Protein AF-A0A7C3CPB4-F1 (afdb_monomer)

pLDDT: mean 76.16, std 17.61, range [43.5, 97.62]

Nearest PDB structures (foldseek):
  3uum-assembly2_B  TM=2.600E-01  e=8.142E+00  Rattus norvegicus

Sequence (108 aa):
MFKRNVLTLVALLLSLGFGSVNASGLSEAEEACYSVAMVGYDTVINSDLGLPLDEVIDTMVTNNNSLQTLEIYEDYLLLVVMDAYNWDGSPHTYAVKTMFQCAAKHGS

Solvent-accessible surface area (backbone atoms only — not comparable to full-atom values): 6331 Å² total; per-residue (Å²): 143,75,74,73,66,58,59,55,55,54,57,59,61,67,68,76,68,79,71,82,72,80,71,73,69,71,51,73,69,54,45,55,30,49,53,54,19,48,53,22,23,53,30,25,50,39,37,76,71,65,52,55,68,67,61,57,50,49,55,52,60,69,72,41,82,82,50,88,88,36,79,74,49,53,62,54,50,50,51,42,38,58,54,22,45,70,51,89,71,53,38,67,59,50,24,53,50,44,36,51,56,41,48,64,70,71,74,112

Structure (mmCIF, N/CA/C/O backbone):
data_AF-A0A7C3CPB4-F1
#
_entry.id   AF-A0A7C3CPB4-F1
#
loop_
_atom_site.group_PDB
_atom_site.id
_atom_site.type_symbol
_atom_site.label_atom_id
_atom_site.label_alt_id
_atom_site.label_comp_id
_atom_site.label_asym_id
_atom_site.label_entity_id
_atom_site.label_seq_id
_atom_site.pdbx_PDB_ins_code
_atom_site.Cartn_x
_atom_site.Cartn_y
_atom_site.Cartn_z
_atom_site.occupancy
_atom_site.B_iso_or_equiv
_atom_site.auth_seq_id
_atom_site.auth_comp_id
_atom_site.auth_asym_id
_atom_site.auth_atom_id
_atom_site.pdbx_PDB_model_num
ATOM 1 N N . MET A 1 1 ? 37.728 -32.106 34.909 1.00 53.28 1 MET A N 1
ATOM 2 C CA . MET A 1 1 ? 38.537 -31.887 33.685 1.00 53.28 1 MET A CA 1
ATOM 3 C C . MET A 1 1 ? 37.710 -31.948 32.376 1.00 53.28 1 MET A C 1
ATOM 5 O O . MET A 1 1 ? 38.267 -32.276 31.346 1.00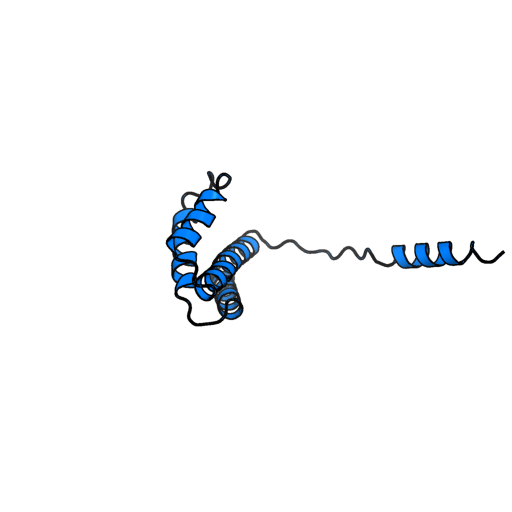 53.28 1 MET A O 1
ATOM 9 N N . PHE A 1 2 ? 36.413 -31.577 32.363 1.00 53.12 2 PHE A N 1
ATOM 10 C CA . PHE A 1 2 ? 35.527 -31.728 31.178 1.00 53.12 2 PHE A CA 1
ATOM 11 C C . PHE A 1 2 ? 34.997 -30.413 30.562 1.00 53.12 2 PHE A C 1
ATOM 13 O O . PHE A 1 2 ? 34.345 -30.434 29.527 1.00 53.12 2 PHE A O 1
ATOM 20 N N . LYS A 1 3 ? 35.276 -29.247 31.163 1.00 54.41 3 LYS A N 1
ATOM 21 C CA . LYS A 1 3 ? 34.666 -27.963 30.752 1.00 54.41 3 LYS A CA 1
ATOM 22 C C . LYS A 1 3 ? 35.376 -27.237 29.599 1.00 54.41 3 LYS A C 1
ATOM 24 O O . LYS A 1 3 ? 34.830 -26.282 29.064 1.00 54.41 3 LYS A O 1
ATOM 29 N N . ARG A 1 4 ? 36.580 -27.667 29.208 1.00 55.06 4 ARG A N 1
ATOM 30 C CA . ARG A 1 4 ? 37.432 -26.922 28.262 1.00 55.06 4 ARG A CA 1
ATOM 31 C C . ARG A 1 4 ? 37.184 -27.278 26.786 1.00 55.06 4 ARG A C 1
ATOM 33 O O . ARG A 1 4 ? 37.443 -26.443 25.931 1.00 55.06 4 ARG A O 1
ATOM 40 N N . ASN A 1 5 ? 36.611 -28.455 26.511 1.00 55.25 5 ASN A N 1
ATOM 41 C CA . ASN A 1 5 ? 36.341 -28.940 25.148 1.00 55.25 5 ASN A CA 1
ATOM 42 C C . ASN A 1 5 ? 34.975 -28.495 24.598 1.00 55.25 5 ASN A C 1
ATOM 44 O O . ASN A 1 5 ? 34.797 -28.411 23.390 1.00 55.25 5 ASN A O 1
ATOM 48 N N . VAL A 1 6 ? 34.009 -28.183 25.471 1.00 60.22 6 VAL A N 1
ATOM 49 C CA . VAL A 1 6 ? 32.672 -27.728 25.044 1.00 60.22 6 VAL A CA 1
ATOM 50 C C . VAL A 1 6 ? 32.729 -26.294 24.508 1.00 60.22 6 VAL A C 1
ATOM 52 O O . VAL A 1 6 ? 32.099 -25.986 23.503 1.00 60.22 6 VAL A O 1
ATOM 55 N N . LEU A 1 7 ? 33.548 -25.431 25.120 1.00 57.34 7 LEU A N 1
ATOM 56 C CA . LEU A 1 7 ? 33.685 -24.034 24.693 1.00 57.34 7 LEU A CA 1
ATOM 57 C C . LEU A 1 7 ? 34.312 -23.897 23.295 1.00 57.34 7 LEU A C 1
ATOM 59 O O . LEU A 1 7 ? 33.965 -22.992 22.544 1.00 57.34 7 LEU A O 1
ATOM 63 N N . THR A 1 8 ? 35.225 -24.802 22.937 1.00 59.75 8 THR A N 1
ATOM 64 C CA . THR A 1 8 ? 35.914 -24.791 21.638 1.00 59.75 8 THR A CA 1
ATOM 65 C C . THR A 1 8 ? 35.005 -25.251 20.502 1.00 59.75 8 THR A C 1
ATOM 67 O O . THR A 1 8 ? 35.113 -24.744 19.390 1.00 59.75 8 THR A O 1
ATOM 70 N N . LEU A 1 9 ? 34.070 -26.161 20.784 1.00 57.66 9 LEU A N 1
ATOM 71 C CA . LEU A 1 9 ? 33.119 -26.673 19.795 1.00 57.66 9 LEU A CA 1
ATOM 72 C C . LEU A 1 9 ? 32.031 -25.641 19.456 1.00 57.66 9 LEU A C 1
ATOM 74 O O . LEU A 1 9 ? 31.653 -25.503 18.297 1.00 57.66 9 LEU A O 1
ATOM 78 N N . VAL A 1 10 ? 31.596 -24.853 20.447 1.00 60.00 10 VAL A N 1
ATOM 79 C CA . VAL A 1 10 ? 30.659 -23.733 20.239 1.00 60.00 10 VAL A CA 1
ATOM 80 C C . VAL A 1 10 ? 31.303 -22.620 19.408 1.00 60.00 10 VAL A C 1
ATOM 82 O O . VAL A 1 10 ? 30.668 -22.087 18.502 1.00 60.00 10 VAL A O 1
ATOM 85 N N . ALA A 1 11 ? 32.582 -22.315 19.649 1.00 60.97 11 ALA A N 1
ATOM 86 C CA . ALA A 1 11 ? 33.310 -21.311 18.872 1.00 60.97 11 ALA A CA 1
ATOM 87 C C . ALA A 1 11 ? 33.507 -21.719 17.398 1.00 60.97 11 ALA A C 1
ATOM 89 O O . ALA A 1 11 ? 33.473 -20.858 16.524 1.00 60.97 11 ALA A O 1
ATOM 90 N N . LEU A 1 12 ? 33.662 -23.018 17.114 1.00 56.69 12 LEU A N 1
ATOM 91 C CA . LEU A 1 12 ? 33.818 -23.533 15.747 1.00 56.69 12 LEU A CA 1
ATOM 92 C C . LEU A 1 12 ? 32.491 -23.580 14.963 1.00 56.69 12 LEU A C 1
ATOM 94 O O . LEU A 1 12 ? 32.494 -23.503 13.740 1.00 56.69 12 LEU A O 1
ATOM 98 N N . LEU A 1 13 ? 31.354 -23.701 15.657 1.00 58.69 13 LEU A N 1
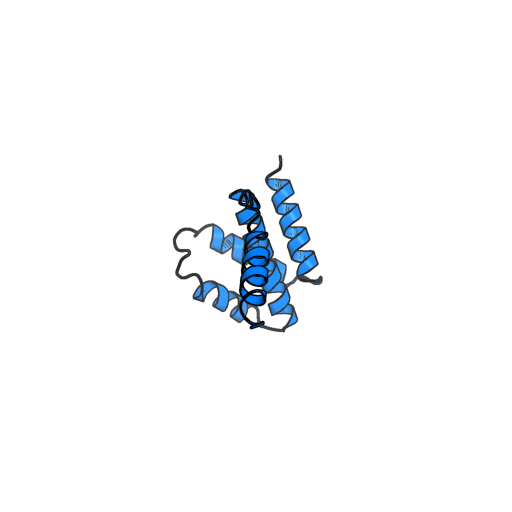ATOM 99 C CA . LEU A 1 13 ? 30.023 -23.653 15.038 1.00 58.69 13 LEU A CA 1
ATOM 100 C C . LEU A 1 13 ? 29.579 -22.215 14.723 1.00 58.69 13 LEU A C 1
ATOM 102 O O . LEU A 1 13 ? 28.845 -22.001 13.764 1.00 58.69 13 LEU A O 1
ATOM 106 N N . LEU A 1 14 ? 30.064 -21.226 15.481 1.00 57.81 14 LEU A N 1
ATOM 107 C CA . LEU A 1 14 ? 29.786 -19.802 15.249 1.00 57.81 14 LEU A CA 1
ATOM 108 C C . LEU A 1 14 ? 30.534 -19.214 14.040 1.00 57.81 14 LEU A C 1
ATOM 110 O O . LEU A 1 14 ? 30.112 -18.189 13.510 1.00 57.81 14 LEU A O 1
ATOM 114 N N . SER A 1 15 ? 31.619 -19.839 13.575 1.00 55.31 15 SER A N 1
ATOM 115 C CA . SER A 1 15 ? 32.416 -19.334 12.446 1.00 55.31 15 SER A CA 1
ATOM 116 C C . SER A 1 15 ? 31.956 -19.826 11.068 1.00 55.31 15 SER A C 1
ATOM 118 O O 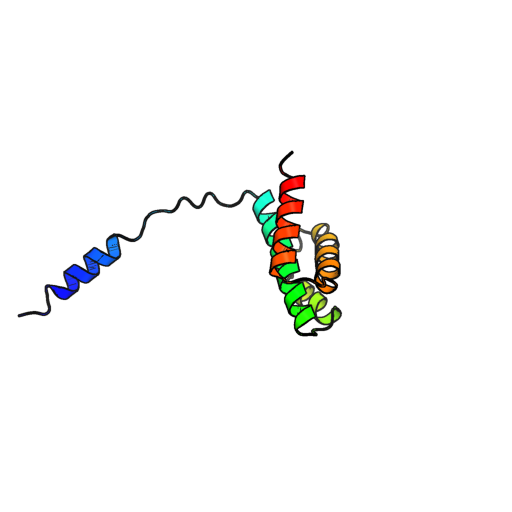. SER A 1 15 ? 32.432 -19.312 10.059 1.00 55.31 15 SER A O 1
ATOM 120 N N . LEU A 1 16 ? 31.014 -20.773 10.995 1.00 57.12 16 LEU A N 1
ATOM 121 C CA . LEU A 1 16 ? 30.510 -21.335 9.730 1.00 57.12 16 LEU A CA 1
ATOM 122 C C . LEU A 1 16 ? 29.327 -20.553 9.119 1.00 57.12 16 LEU A C 1
ATOM 124 O O . LEU A 1 16 ? 28.804 -20.958 8.086 1.00 57.12 16 LEU A O 1
ATOM 128 N N . GLY A 1 17 ? 28.892 -19.449 9.738 1.00 53.84 17 GLY A N 1
ATOM 129 C CA . GLY A 1 17 ? 27.625 -18.784 9.401 1.00 53.84 17 GLY A CA 1
ATOM 130 C C . GLY A 1 17 ? 27.692 -17.480 8.602 1.00 53.84 17 GLY A C 1
ATOM 131 O O . GLY A 1 17 ? 26.647 -17.003 8.177 1.00 53.84 17 GLY A O 1
ATOM 132 N N . PHE A 1 18 ? 28.866 -16.887 8.365 1.00 55.09 18 PHE A N 1
ATOM 133 C CA . PHE A 1 18 ? 28.965 -15.632 7.604 1.00 55.09 18 PHE A CA 1
ATOM 134 C C . PHE A 1 18 ? 29.314 -15.908 6.143 1.00 55.09 18 PHE A C 1
ATOM 136 O O . PHE A 1 18 ? 30.350 -15.487 5.632 1.00 55.09 18 PHE A O 1
ATOM 143 N N . GLY A 1 19 ? 28.433 -16.636 5.460 1.00 52.97 19 GLY A N 1
ATOM 144 C CA . GLY A 1 19 ? 28.350 -16.497 4.015 1.00 52.97 19 GLY A CA 1
ATOM 145 C C . GLY A 1 19 ? 27.873 -15.077 3.741 1.00 52.97 19 GLY A C 1
ATOM 146 O O . GLY A 1 19 ? 26.734 -14.748 4.061 1.00 52.97 19 GLY A O 1
ATOM 147 N N . SER A 1 20 ? 28.745 -14.223 3.206 1.00 53.25 20 SER A N 1
ATOM 148 C CA . SER A 1 20 ? 28.330 -12.958 2.606 1.00 53.25 20 SER A CA 1
ATOM 149 C C . SER A 1 20 ? 27.367 -13.292 1.476 1.00 53.25 20 SER A C 1
ATOM 151 O O . SER A 1 20 ? 27.774 -13.596 0.356 1.00 53.25 20 SER A O 1
ATOM 153 N N . VAL A 1 21 ? 26.074 -13.296 1.786 1.00 54.59 21 VAL A N 1
ATOM 154 C CA . VAL A 1 21 ? 25.043 -13.198 0.768 1.00 54.59 21 VAL A CA 1
ATOM 155 C C . VAL A 1 21 ? 25.310 -11.841 0.136 1.00 54.59 21 VAL A C 1
ATOM 157 O O . VAL A 1 21 ? 25.144 -10.813 0.791 1.00 54.59 21 VAL A O 1
ATOM 160 N N . ASN A 1 22 ? 25.817 -11.830 -1.097 1.00 45.88 22 ASN A N 1
ATOM 161 C CA . ASN A 1 22 ? 25.728 -10.648 -1.940 1.00 45.88 22 ASN A CA 1
ATOM 162 C C . ASN A 1 22 ? 24.228 -10.423 -2.148 1.00 45.88 22 ASN A C 1
ATOM 164 O O . ASN A 1 22 ? 23.641 -10.907 -3.113 1.00 45.88 22 ASN A O 1
ATOM 168 N N . ALA A 1 23 ? 23.587 -9.755 -1.191 1.00 53.22 23 ALA A N 1
ATOM 169 C CA . ALA A 1 23 ? 22.369 -9.033 -1.454 1.00 53.22 23 ALA A CA 1
ATOM 170 C C . ALA A 1 23 ? 22.807 -7.918 -2.397 1.00 53.22 23 ALA A C 1
ATOM 172 O O . ALA A 1 23 ? 23.250 -6.858 -1.960 1.00 53.22 23 ALA A O 1
ATOM 173 N N . SER A 1 24 ? 22.805 -8.204 -3.699 1.00 59.25 24 SER A N 1
ATOM 174 C CA . SER A 1 24 ? 22.712 -7.147 -4.691 1.00 59.25 24 SER A CA 1
ATOM 175 C C . SER A 1 24 ? 21.517 -6.315 -4.239 1.00 59.25 24 SER A C 1
ATOM 177 O O . SER A 1 24 ? 20.399 -6.832 -4.220 1.00 59.25 24 SER A O 1
ATOM 179 N N . GLY A 1 25 ? 21.775 -5.117 -3.711 1.00 69.25 25 GLY A N 1
ATOM 180 C CA . GLY A 1 25 ? 20.713 -4.233 -3.250 1.00 69.25 25 GLY A CA 1
ATOM 181 C C . GLY A 1 25 ? 19.702 -4.046 -4.374 1.00 69.25 25 GLY A C 1
ATOM 182 O O . GLY A 1 25 ? 20.074 -4.123 -5.549 1.00 69.25 25 GLY A O 1
ATOM 183 N N . LEU A 1 26 ? 18.434 -3.851 -4.012 1.00 72.94 26 LEU A N 1
ATOM 184 C CA . LEU A 1 26 ? 17.417 -3.469 -4.984 1.00 72.94 26 LEU A CA 1
ATOM 185 C C . LEU A 1 26 ? 17.933 -2.250 -5.758 1.00 72.94 26 LEU A C 1
ATOM 187 O O . LEU A 1 26 ? 18.548 -1.351 -5.179 1.00 72.94 26 LEU A O 1
ATOM 191 N N . SER A 1 27 ? 17.723 -2.233 -7.069 1.00 83.06 27 SER A N 1
ATOM 192 C CA . SER A 1 27 ? 17.878 -0.999 -7.833 1.00 83.06 27 SER A CA 1
ATOM 193 C C . SER A 1 27 ? 16.929 0.067 -7.280 1.00 83.06 27 SER A C 1
ATOM 195 O O . SER A 1 27 ? 15.900 -0.253 -6.690 1.00 83.06 27 SER A O 1
ATOM 197 N N . GLU A 1 28 ? 17.240 1.341 -7.506 1.00 81.94 28 GLU A N 1
ATOM 198 C CA . GLU A 1 28 ? 16.402 2.460 -7.051 1.00 81.94 28 GLU A CA 1
ATOM 199 C C . GLU A 1 28 ? 14.938 2.316 -7.512 1.00 81.94 28 GLU A C 1
ATOM 201 O O . GLU A 1 28 ? 14.007 2.581 -6.755 1.00 81.94 28 GLU A O 1
ATOM 206 N N . ALA A 1 29 ? 14.724 1.809 -8.732 1.00 81.31 29 ALA A N 1
ATOM 207 C CA . ALA A 1 29 ? 13.388 1.529 -9.249 1.00 81.31 29 ALA A CA 1
ATOM 208 C C . ALA A 1 29 ? 12.694 0.393 -8.480 1.00 81.31 29 ALA A C 1
ATOM 210 O O . ALA A 1 29 ? 11.521 0.508 -8.136 1.00 81.31 29 ALA A O 1
ATOM 211 N N . GLU A 1 30 ? 13.406 -0.694 -8.179 1.00 83.50 30 GLU A N 1
ATOM 212 C CA . GLU A 1 30 ? 12.859 -1.809 -7.399 1.00 83.50 30 GLU A CA 1
ATOM 213 C C . GLU A 1 30 ? 12.570 -1.407 -5.946 1.00 83.50 30 GLU A C 1
ATOM 215 O O . GLU A 1 30 ? 11.559 -1.834 -5.386 1.00 83.50 30 GLU A O 1
ATOM 220 N N . GLU A 1 31 ? 13.409 -0.558 -5.349 1.00 84.81 31 GLU A N 1
ATOM 221 C CA . GLU A 1 31 ? 13.197 0.003 -4.013 1.00 84.81 31 GLU A CA 1
ATOM 222 C C . GLU A 1 31 ? 11.957 0.905 -3.980 1.00 84.81 31 GLU A C 1
ATOM 224 O O . GLU A 1 31 ? 11.125 0.768 -3.081 1.00 84.81 31 GLU A O 1
ATOM 229 N N . ALA A 1 32 ? 11.767 1.749 -4.998 1.00 83.19 32 ALA A N 1
ATOM 230 C CA . ALA A 1 32 ? 10.564 2.568 -5.138 1.00 83.19 32 ALA A CA 1
ATOM 231 C C . ALA A 1 32 ? 9.297 1.723 -5.368 1.00 83.19 32 ALA A C 1
ATOM 233 O O . ALA A 1 32 ? 8.240 2.017 -4.814 1.00 83.19 32 ALA A O 1
ATOM 234 N N . CYS A 1 33 ? 9.381 0.646 -6.155 1.00 87.00 33 CYS A N 1
ATOM 235 C CA . CYS A 1 33 ? 8.264 -0.287 -6.311 1.00 87.00 33 CYS A CA 1
ATOM 236 C C . CYS A 1 33 ? 7.897 -0.946 -4.977 1.00 87.00 33 CYS A C 1
ATOM 238 O O . CYS A 1 33 ? 6.717 -1.055 -4.629 1.00 87.00 33 CYS A O 1
ATOM 240 N N . TYR A 1 34 ? 8.917 -1.378 -4.235 1.00 89.06 34 TYR A N 1
ATOM 241 C CA . TYR A 1 34 ? 8.758 -2.032 -2.948 1.00 89.06 34 TYR A CA 1
ATOM 242 C C . TYR A 1 34 ? 8.146 -1.095 -1.906 1.00 89.06 34 TYR A C 1
ATOM 244 O O . TYR A 1 34 ? 7.193 -1.485 -1.231 1.00 89.06 34 TYR A O 1
ATOM 252 N N . SER A 1 35 ? 8.635 0.143 -1.799 1.00 87.62 35 SER A N 1
ATOM 253 C CA . SER A 1 35 ? 8.122 1.116 -0.829 1.00 87.62 35 SER A CA 1
ATOM 254 C C . SER A 1 35 ? 6.631 1.387 -1.044 1.00 87.62 35 SER A C 1
ATOM 256 O O . SER A 1 35 ? 5.844 1.308 -0.102 1.00 87.62 35 SER A O 1
ATOM 258 N N . VAL A 1 36 ? 6.217 1.602 -2.293 1.00 88.31 36 VAL A N 1
ATOM 259 C CA . VAL A 1 36 ? 4.819 1.852 -2.664 1.00 88.31 36 VAL A CA 1
ATOM 260 C C . VAL A 1 36 ? 3.935 0.642 -2.370 1.00 88.31 36 VAL A C 1
ATOM 262 O O . VAL A 1 36 ? 2.841 0.786 -1.820 1.00 88.31 36 VAL A O 1
ATOM 265 N N . ALA A 1 37 ? 4.408 -0.561 -2.701 1.00 92.88 37 ALA A N 1
ATOM 266 C CA . ALA A 1 37 ? 3.679 -1.788 -2.409 1.00 92.88 37 ALA A CA 1
ATOM 267 C C . ALA A 1 37 ? 3.464 -1.985 -0.901 1.00 92.88 37 ALA A C 1
ATOM 269 O O . ALA A 1 37 ? 2.385 -2.421 -0.502 1.00 92.88 37 ALA A O 1
ATOM 270 N N . MET A 1 38 ? 4.453 -1.633 -0.075 1.00 93.31 38 MET A N 1
ATOM 271 C CA . MET A 1 38 ? 4.361 -1.754 1.382 1.00 93.31 38 MET A CA 1
ATOM 272 C C . MET A 1 38 ? 3.453 -0.697 2.013 1.00 93.31 38 MET A C 1
ATOM 274 O O . MET A 1 38 ? 2.661 -1.038 2.887 1.00 93.31 38 MET A O 1
ATOM 278 N N . VAL A 1 39 ? 3.472 0.547 1.523 1.00 91.06 39 VAL A N 1
ATOM 279 C CA . VAL A 1 39 ? 2.513 1.576 1.973 1.00 91.06 39 VAL A CA 1
ATOM 280 C C . VAL A 1 39 ? 1.076 1.119 1.727 1.00 91.06 39 VAL A C 1
ATOM 282 O O . VAL A 1 39 ? 0.230 1.193 2.620 1.00 91.06 39 VAL A O 1
ATOM 285 N N . GLY A 1 40 ? 0.792 0.607 0.529 1.00 93.19 40 GLY A N 1
ATOM 286 C CA . GLY A 1 40 ? -0.534 0.083 0.232 1.00 93.19 40 GLY A CA 1
ATOM 287 C C . GLY A 1 40 ? -0.877 -1.155 1.064 1.00 93.19 40 GLY A C 1
ATOM 288 O O . GLY A 1 40 ? -1.977 -1.237 1.593 1.00 93.19 40 GLY A O 1
ATOM 289 N N . TYR A 1 41 ? 0.069 -2.077 1.267 1.00 96.31 41 TYR A N 1
ATOM 290 C CA . TYR A 1 41 ? -0.119 -3.258 2.120 1.00 96.31 41 TYR A CA 1
ATOM 291 C C . TYR A 1 41 ? -0.582 -2.889 3.538 1.00 96.31 41 TYR A C 1
ATOM 293 O O . TYR A 1 41 ? -1.600 -3.405 4.006 1.00 96.31 41 TYR A O 1
ATOM 301 N N . ASP A 1 42 ? 0.124 -1.966 4.193 1.00 93.38 42 ASP A N 1
ATOM 302 C CA . ASP A 1 42 ? -0.229 -1.501 5.539 1.00 93.38 42 ASP A CA 1
ATOM 303 C C . ASP A 1 42 ? -1.572 -0.763 5.544 1.00 93.38 42 ASP A C 1
ATOM 305 O O . ASP A 1 42 ? -2.356 -0.878 6.485 1.00 93.38 42 ASP A O 1
ATOM 309 N N . THR A 1 43 ? -1.887 -0.055 4.459 1.00 94.38 43 THR A N 1
ATOM 310 C CA . THR A 1 43 ? -3.175 0.625 4.309 1.00 94.38 43 THR A CA 1
ATOM 311 C C . THR A 1 43 ? -4.345 -0.358 4.219 1.00 94.38 43 THR A C 1
ATOM 313 O O . THR A 1 43 ? -5.369 -0.118 4.861 1.00 94.38 43 THR A O 1
ATOM 316 N N . VAL A 1 44 ? -4.200 -1.476 3.493 1.00 96.88 44 VAL A N 1
ATOM 317 C CA . VAL A 1 44 ? -5.230 -2.533 3.463 1.00 96.88 44 VAL A CA 1
ATOM 318 C C . VAL A 1 44 ? -5.451 -3.085 4.872 1.00 96.88 44 VAL A C 1
ATOM 320 O O . VAL A 1 44 ? -6.591 -3.192 5.309 1.00 96.88 44 VAL A O 1
ATOM 323 N N . ILE A 1 45 ? -4.375 -3.354 5.623 1.00 95.31 45 ILE A N 1
ATOM 324 C CA . ILE A 1 45 ? -4.483 -3.817 7.018 1.00 95.31 45 ILE A CA 1
ATOM 325 C C . ILE A 1 45 ? -5.242 -2.802 7.872 1.00 95.31 45 ILE A C 1
ATOM 327 O O . ILE A 1 45 ? -6.120 -3.184 8.641 1.00 95.31 45 ILE A O 1
ATOM 331 N N . ASN A 1 46 ? -4.921 -1.515 7.752 1.00 93.31 46 ASN A N 1
ATOM 332 C CA . ASN A 1 46 ? -5.588 -0.483 8.538 1.00 93.31 46 ASN A CA 1
ATOM 333 C C . ASN A 1 46 ? -7.085 -0.386 8.208 1.00 93.31 46 ASN A C 1
ATOM 335 O O . ASN A 1 46 ? -7.901 -0.276 9.124 1.00 93.31 46 ASN A O 1
ATOM 339 N N . SER A 1 47 ? -7.446 -0.500 6.928 1.00 95.19 47 SER A N 1
ATOM 340 C CA . SER A 1 47 ? -8.846 -0.559 6.493 1.00 95.19 47 SER A CA 1
ATOM 341 C C . SER A 1 47 ? -9.562 -1.796 7.052 1.00 95.19 47 SER A C 1
ATOM 343 O O . SER A 1 47 ? -10.640 -1.674 7.636 1.00 95.19 47 SER A O 1
ATOM 345 N N . ASP A 1 48 ? -8.920 -2.970 6.998 1.00 95.50 48 ASP A N 1
ATOM 346 C CA . ASP A 1 48 ? -9.437 -4.225 7.567 1.00 95.50 48 ASP A CA 1
ATOM 347 C C . ASP A 1 48 ? -9.645 -4.143 9.092 1.00 95.50 48 ASP A C 1
ATOM 349 O O . ASP A 1 48 ? -10.555 -4.769 9.645 1.00 95.50 48 ASP A O 1
ATOM 353 N N . LEU A 1 49 ? -8.817 -3.356 9.788 1.00 95.00 49 LEU A N 1
ATOM 354 C CA . LEU A 1 49 ? -8.955 -3.064 11.218 1.00 95.00 49 LEU A CA 1
ATOM 355 C C . LEU A 1 49 ? -10.043 -2.020 11.523 1.00 95.00 49 LEU A C 1
ATOM 357 O O . LEU A 1 49 ? -10.351 -1.789 12.695 1.00 95.00 49 LEU A O 1
ATOM 361 N N . GLY A 1 50 ? -10.639 -1.408 10.498 1.00 94.12 50 GLY A N 1
ATOM 362 C CA . GLY A 1 50 ? -11.670 -0.383 10.628 1.00 94.12 50 GLY A CA 1
ATOM 363 C C . GLY A 1 50 ? -11.139 0.981 11.066 1.00 94.12 50 GLY A C 1
ATOM 364 O O . GLY A 1 50 ? -11.925 1.791 11.564 1.00 94.12 50 GLY A O 1
ATOM 365 N N . LEU A 1 51 ? -9.833 1.237 10.913 1.00 92.25 51 LEU A N 1
ATOM 366 C CA . LEU A 1 51 ? -9.268 2.567 11.136 1.00 92.25 51 LEU A CA 1
ATOM 367 C C . LEU A 1 51 ? -9.807 3.510 10.067 1.00 92.25 51 LEU A C 1
ATOM 369 O O . LEU A 1 51 ? -9.717 3.169 8.891 1.00 92.25 51 LEU A O 1
ATOM 373 N N . PRO A 1 52 ? -10.351 4.675 10.436 1.00 91.75 52 PRO A N 1
ATOM 374 C CA . PRO A 1 52 ? -10.908 5.588 9.461 1.00 91.75 52 PRO A CA 1
ATOM 375 C C . PRO A 1 52 ? -9.788 6.205 8.606 1.00 91.75 52 PRO A C 1
ATOM 377 O O . PRO A 1 52 ? -8.656 6.406 9.051 1.00 91.75 52 PRO A O 1
ATOM 380 N N . LEU A 1 53 ? -10.099 6.473 7.336 1.00 85.44 53 LEU A N 1
ATOM 381 C CA . LEU A 1 53 ? -9.118 6.901 6.334 1.00 85.44 53 LEU A CA 1
ATOM 382 C C . LEU A 1 53 ? -8.376 8.191 6.726 1.00 85.44 53 LEU A C 1
ATOM 384 O O . LEU A 1 53 ? -7.201 8.342 6.404 1.00 85.44 53 LEU A O 1
ATOM 388 N N . ASP A 1 54 ? -9.039 9.113 7.419 1.00 84.75 54 ASP A N 1
ATOM 389 C CA . ASP A 1 54 ? -8.438 10.354 7.910 1.00 84.75 54 ASP A CA 1
ATOM 390 C C . ASP A 1 54 ? -7.340 10.103 8.951 1.00 84.75 54 ASP A C 1
ATOM 392 O O . ASP A 1 54 ? -6.287 10.731 8.867 1.00 84.75 54 ASP A O 1
ATOM 396 N N . GLU A 1 55 ? -7.517 9.138 9.856 1.00 83.12 55 GLU A N 1
ATOM 397 C CA . GLU A 1 55 ? -6.472 8.735 10.812 1.00 83.12 55 GLU A CA 1
ATOM 398 C C . GLU A 1 55 ? -5.284 8.050 10.119 1.00 83.12 55 GLU A C 1
ATOM 400 O O . GLU A 1 55 ? -4.124 8.263 10.489 1.00 83.12 55 GLU A O 1
ATOM 405 N N . VAL A 1 56 ? -5.552 7.252 9.081 1.00 82.88 56 VAL A N 1
ATOM 406 C CA . VAL A 1 56 ? -4.505 6.607 8.273 1.00 82.88 56 VAL A CA 1
ATOM 407 C C . VAL A 1 56 ? -3.669 7.654 7.531 1.00 82.88 56 VAL A C 1
ATOM 409 O O . VAL A 1 56 ? -2.438 7.585 7.552 1.00 82.88 56 VAL A O 1
ATOM 412 N N . ILE A 1 57 ? -4.321 8.652 6.928 1.00 81.00 57 ILE A N 1
ATOM 413 C CA . ILE A 1 57 ? -3.649 9.767 6.248 1.00 81.00 57 ILE A CA 1
ATOM 414 C C . ILE A 1 57 ? -2.853 10.610 7.250 1.00 81.00 57 ILE A C 1
ATOM 416 O O . ILE A 1 57 ? -1.680 10.894 7.004 1.00 81.00 57 ILE A O 1
ATOM 420 N N . ASP A 1 58 ? -3.444 10.971 8.391 1.00 79.25 58 ASP A N 1
ATOM 421 C CA . ASP A 1 58 ? -2.780 11.786 9.416 1.00 79.25 58 ASP A CA 1
ATOM 422 C C . ASP A 1 58 ? -1.522 11.101 9.971 1.00 79.25 58 ASP A C 1
ATOM 424 O O . ASP A 1 58 ? -0.474 11.732 10.139 1.00 79.25 58 ASP A O 1
ATOM 428 N N . THR A 1 59 ? -1.578 9.778 10.155 1.00 72.56 59 THR A N 1
ATOM 429 C CA . THR A 1 59 ? -0.423 8.976 10.585 1.00 72.56 59 THR A CA 1
ATOM 430 C C . THR A 1 59 ? 0.704 9.003 9.551 1.00 72.56 59 THR A C 1
ATOM 432 O O . THR A 1 59 ? 1.882 9.042 9.918 1.00 72.56 59 THR A O 1
ATOM 435 N N . MET A 1 60 ? 0.383 9.012 8.257 1.00 69.81 60 MET A N 1
ATOM 436 C CA . MET A 1 60 ? 1.396 9.109 7.204 1.00 69.81 60 MET A CA 1
ATOM 437 C C . MET A 1 60 ? 1.992 10.510 7.118 1.00 69.81 60 MET A C 1
ATOM 439 O O . MET A 1 60 ? 3.211 10.642 7.050 1.00 69.81 60 MET A O 1
ATOM 443 N N . VAL A 1 61 ? 1.167 11.556 7.177 1.00 68.94 61 VAL A N 1
ATOM 444 C CA . VAL A 1 61 ? 1.630 12.953 7.137 1.00 68.94 61 VAL A CA 1
ATOM 445 C C . VAL A 1 61 ? 2.516 13.266 8.347 1.00 68.94 61 VAL A C 1
ATOM 447 O O . VAL A 1 61 ? 3.619 13.793 8.195 1.00 68.94 61 VAL A O 1
ATOM 450 N N . THR A 1 62 ? 2.091 12.872 9.548 1.00 65.69 62 THR A N 1
ATOM 451 C CA . THR A 1 62 ? 2.798 13.186 10.799 1.00 65.69 62 THR A CA 1
ATOM 452 C C . THR A 1 62 ? 4.156 12.485 10.911 1.00 65.69 62 THR A C 1
ATOM 454 O O . THR A 1 62 ? 5.115 13.063 11.433 1.00 65.69 62 THR A O 1
ATOM 457 N N . ASN A 1 63 ? 4.281 11.260 10.389 1.00 61.22 63 ASN A N 1
ATOM 458 C CA . ASN A 1 63 ? 5.548 10.520 10.402 1.00 61.22 63 ASN A CA 1
ATOM 459 C C . ASN A 1 63 ? 6.518 10.937 9.279 1.00 61.22 63 ASN A C 1
ATOM 461 O O . ASN A 1 63 ? 7.685 10.551 9.311 1.00 61.22 63 ASN A O 1
ATOM 465 N N . ASN A 1 64 ? 6.081 11.772 8.331 1.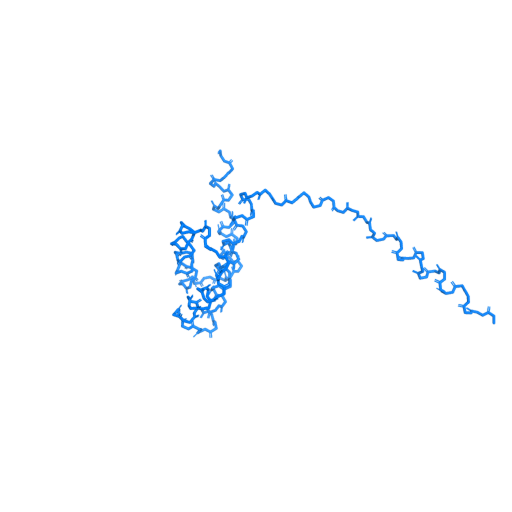00 56.88 64 ASN A N 1
ATOM 466 C CA . ASN A 1 64 ? 6.838 12.143 7.133 1.00 56.88 64 ASN A CA 1
ATOM 467 C C . ASN A 1 64 ? 7.584 13.485 7.220 1.00 56.88 64 ASN A C 1
ATOM 469 O O . ASN A 1 64 ? 7.980 14.041 6.197 1.00 56.88 64 ASN A O 1
ATOM 473 N N . ASN A 1 65 ? 7.900 13.978 8.423 1.00 51.53 65 ASN A N 1
ATOM 474 C CA . ASN A 1 65 ? 8.722 15.188 8.611 1.00 51.53 65 ASN A CA 1
ATOM 475 C C . ASN A 1 65 ? 10.116 15.140 7.924 1.00 51.53 65 ASN A C 1
ATOM 477 O O . ASN A 1 65 ? 10.790 16.166 7.845 1.00 51.53 65 ASN A O 1
ATOM 481 N N . SER A 1 66 ? 10.557 13.984 7.405 1.00 49.38 66 SER A N 1
ATOM 482 C CA . SER A 1 66 ? 11.782 13.821 6.605 1.00 49.38 66 SER A CA 1
ATOM 483 C C . SER A 1 66 ? 11.586 13.819 5.077 1.00 49.38 66 SER A C 1
ATOM 485 O O . SER A 1 66 ? 12.579 13.709 4.361 1.00 49.38 66 SER A O 1
ATOM 487 N N . LEU A 1 67 ? 10.358 13.932 4.551 1.00 49.41 67 LEU A N 1
ATOM 488 C CA . LEU A 1 67 ? 10.049 13.859 3.109 1.00 49.41 67 LEU A CA 1
ATOM 489 C C . LEU A 1 67 ? 9.999 15.218 2.384 1.00 49.41 67 LEU A C 1
ATOM 491 O O . LEU A 1 67 ? 9.494 15.291 1.268 1.00 49.41 67 LEU A O 1
ATOM 495 N N . GLN A 1 68 ? 10.598 16.283 2.934 1.00 47.16 68 GLN A N 1
ATOM 496 C CA . GLN A 1 68 ? 10.670 17.611 2.282 1.00 47.16 68 GLN A CA 1
ATOM 497 C C . GLN A 1 68 ? 11.301 17.614 0.867 1.00 47.16 68 GLN A C 1
ATOM 499 O O . GLN A 1 68 ? 11.315 18.642 0.198 1.00 47.16 68 GLN A O 1
ATOM 504 N N . TH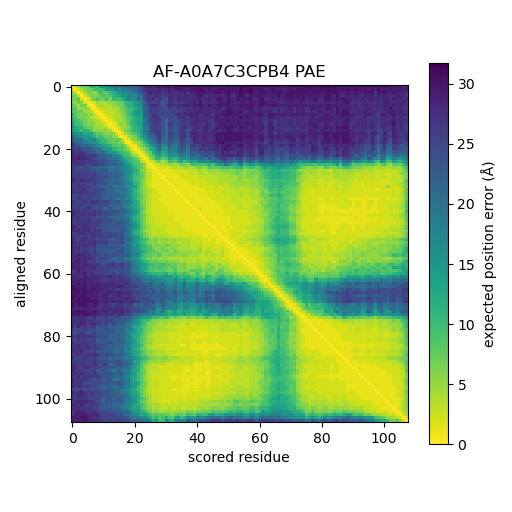R A 1 69 ? 11.813 16.482 0.383 1.00 46.47 69 THR A N 1
ATOM 505 C CA . THR A 1 69 ? 12.386 16.309 -0.959 1.00 46.47 69 THR A CA 1
ATOM 506 C C . THR A 1 69 ? 11.375 15.791 -2.002 1.00 46.47 69 THR A C 1
ATOM 508 O O . THR A 1 69 ? 11.757 15.569 -3.148 1.00 46.47 69 THR A O 1
ATOM 511 N N . LEU A 1 70 ? 10.106 15.553 -1.646 1.00 45.69 70 LEU A N 1
ATOM 512 C CA . LEU A 1 70 ? 9.212 14.679 -2.419 1.00 45.69 70 LEU A CA 1
ATOM 513 C C . LEU A 1 70 ? 7.774 15.220 -2.588 1.00 45.69 70 LEU A C 1
ATOM 515 O O . LEU A 1 70 ? 6.821 14.454 -2.525 1.00 45.69 70 LEU A O 1
ATOM 519 N N . GLU A 1 71 ? 7.602 16.507 -2.905 1.00 48.38 71 GLU A N 1
ATOM 520 C CA . GLU A 1 71 ? 6.287 17.105 -3.256 1.00 48.38 71 GLU A CA 1
ATOM 521 C C . GLU A 1 71 ? 5.511 16.288 -4.319 1.00 48.38 71 GLU A C 1
ATOM 523 O O . GLU A 1 71 ? 4.294 16.173 -4.263 1.00 48.38 71 GLU A O 1
ATOM 528 N N . ILE A 1 72 ? 6.209 15.646 -5.268 1.00 49.00 72 ILE A N 1
ATOM 529 C CA . ILE A 1 72 ? 5.596 14.779 -6.300 1.00 49.00 72 ILE A CA 1
ATOM 530 C C . ILE A 1 72 ? 5.148 13.423 -5.723 1.00 49.00 72 ILE A C 1
ATOM 532 O O . ILE A 1 72 ? 4.236 12.776 -6.239 1.00 49.00 72 ILE A O 1
ATOM 536 N N . TYR A 1 73 ? 5.814 12.965 -4.668 1.00 54.75 73 TYR A N 1
ATOM 537 C CA . TYR A 1 73 ? 5.533 11.684 -4.035 1.00 54.75 73 TYR A CA 1
ATOM 538 C C . TYR A 1 73 ? 4.309 11.778 -3.133 1.00 54.75 73 TYR A C 1
ATOM 540 O O . TYR A 1 73 ? 3.607 10.786 -3.030 1.00 54.75 73 TYR A O 1
ATOM 548 N N . GLU A 1 74 ? 4.016 12.940 -2.542 1.00 65.06 74 GLU A N 1
ATOM 549 C CA . GLU A 1 74 ? 2.846 13.127 -1.671 1.00 65.06 74 GLU A CA 1
ATOM 550 C C . GLU A 1 74 ? 1.528 12.832 -2.404 1.00 65.06 74 GLU A C 1
ATOM 552 O O . GLU A 1 74 ? 0.737 12.014 -1.930 1.00 65.06 74 GLU A O 1
ATOM 557 N N . ASP A 1 75 ? 1.334 13.392 -3.604 1.00 71.12 75 ASP A N 1
ATOM 558 C CA . ASP A 1 75 ? 0.122 13.162 -4.405 1.00 71.12 75 ASP A CA 1
ATOM 559 C C . ASP A 1 75 ? -0.002 11.701 -4.863 1.00 71.12 75 ASP A C 1
ATOM 561 O O . ASP A 1 75 ? -1.080 11.102 -4.818 1.00 71.12 75 ASP A O 1
ATOM 565 N N . TYR A 1 76 ? 1.107 11.097 -5.299 1.00 79.56 76 TYR A N 1
ATOM 566 C CA . TYR A 1 76 ? 1.106 9.702 -5.735 1.00 79.56 76 TYR A CA 1
ATOM 567 C C . TYR A 1 76 ? 0.876 8.735 -4.567 1.00 79.56 76 TYR A C 1
ATOM 569 O O . TYR A 1 76 ? 0.104 7.784 -4.705 1.00 79.56 76 TYR A O 1
ATOM 577 N N . LEU A 1 77 ? 1.502 8.979 -3.412 1.00 81.19 77 LEU A N 1
ATOM 578 C CA . LEU A 1 77 ? 1.309 8.153 -2.223 1.00 81.19 77 LEU A CA 1
ATOM 579 C C . LEU A 1 77 ? -0.135 8.253 -1.734 1.00 81.19 77 LEU A C 1
ATOM 581 O O . LEU A 1 77 ? -0.725 7.232 -1.399 1.00 81.19 77 LEU A O 1
ATOM 585 N N . LEU A 1 78 ? -0.737 9.446 -1.763 1.00 84.25 78 LEU A N 1
ATOM 586 C CA . LEU A 1 78 ? -2.143 9.621 -1.410 1.00 84.25 78 LEU A CA 1
ATOM 587 C C . LEU A 1 78 ? -3.060 8.773 -2.304 1.00 84.25 78 LEU A C 1
ATOM 589 O O . LEU A 1 78 ? -3.963 8.110 -1.797 1.00 84.25 78 LEU A O 1
ATOM 593 N N . LEU A 1 79 ? -2.804 8.728 -3.616 1.00 88.56 79 LEU A N 1
ATOM 594 C CA . LEU A 1 79 ? -3.555 7.858 -4.530 1.00 88.56 79 LEU A CA 1
ATOM 595 C C . LEU A 1 79 ? -3.383 6.374 -4.192 1.00 88.56 79 LEU A C 1
ATOM 597 O O . LEU A 1 79 ? -4.363 5.632 -4.223 1.00 88.56 79 LEU A O 1
ATOM 601 N N . VAL A 1 80 ? -2.166 5.946 -3.846 1.00 90.00 80 VAL A N 1
ATOM 602 C CA . VAL A 1 80 ? -1.881 4.566 -3.417 1.00 90.00 80 VAL A CA 1
ATOM 603 C C . VAL A 1 80 ? -2.667 4.226 -2.154 1.00 90.00 80 VAL A C 1
ATOM 605 O O . VAL A 1 80 ? -3.289 3.171 -2.088 1.00 90.00 80 VAL A O 1
ATOM 608 N N . VAL A 1 81 ? -2.690 5.130 -1.177 1.00 90.62 81 VAL A N 1
ATOM 609 C CA . VAL A 1 81 ?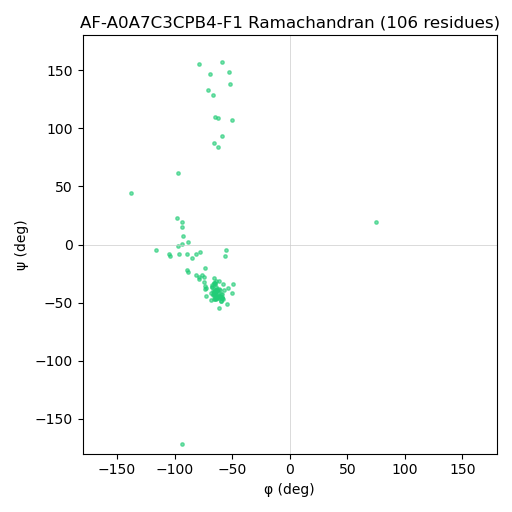 -3.424 4.957 0.083 1.00 90.62 81 VAL A CA 1
ATOM 610 C C . VAL A 1 81 ? -4.924 4.886 -0.177 1.00 90.62 81 VAL A C 1
ATOM 612 O O . VAL A 1 81 ? -5.590 3.979 0.307 1.00 90.62 81 VAL A O 1
ATOM 615 N N . MET A 1 82 ? -5.471 5.789 -0.991 1.00 91.31 82 MET A N 1
ATOM 616 C CA . MET A 1 82 ? -6.897 5.771 -1.326 1.00 91.31 82 MET A CA 1
ATOM 617 C C . MET A 1 82 ? -7.304 4.508 -2.099 1.00 91.31 82 MET A C 1
ATOM 619 O O . MET A 1 82 ? -8.370 3.952 -1.833 1.00 91.31 82 MET A O 1
ATOM 623 N N . ASP A 1 83 ? -6.479 4.046 -3.041 1.00 94.38 83 ASP A N 1
ATOM 624 C CA . ASP A 1 83 ? -6.714 2.801 -3.783 1.00 94.38 83 ASP A CA 1
ATOM 625 C C . ASP A 1 83 ? -6.636 1.577 -2.857 1.00 94.38 83 ASP A C 1
ATOM 627 O O . ASP A 1 83 ? -7.544 0.747 -2.851 1.00 94.38 83 ASP A O 1
ATOM 631 N N . ALA A 1 84 ? -5.602 1.501 -2.014 1.00 95.94 84 ALA A N 1
ATOM 632 C CA . ALA A 1 84 ? -5.404 0.411 -1.063 1.00 95.94 84 ALA A CA 1
ATOM 633 C C . ALA A 1 84 ? -6.488 0.355 0.019 1.00 95.94 84 ALA A C 1
ATOM 635 O O . ALA A 1 84 ? -6.955 -0.724 0.369 1.00 95.94 84 ALA A O 1
ATOM 636 N N . TYR A 1 85 ? -6.933 1.500 0.532 1.00 95.38 85 TYR A N 1
ATOM 637 C CA . TYR A 1 85 ? -7.946 1.551 1.585 1.00 95.38 85 TYR A CA 1
ATOM 638 C C . TYR A 1 85 ? -9.297 0.988 1.121 1.00 95.38 85 TYR A C 1
ATOM 640 O O . TYR A 1 85 ? -10.039 0.411 1.914 1.00 95.38 85 TYR A O 1
ATOM 648 N N . ASN A 1 86 ? -9.608 1.132 -0.169 1.00 95.38 86 ASN A N 1
ATOM 649 C CA . ASN A 1 86 ? -10.828 0.605 -0.783 1.00 95.38 86 ASN A CA 1
ATOM 650 C C . ASN A 1 86 ? -10.641 -0.793 -1.400 1.00 95.38 86 ASN A C 1
ATOM 652 O O . ASN A 1 86 ? -11.537 -1.276 -2.097 1.00 95.38 86 ASN A O 1
ATOM 656 N N . TRP A 1 87 ? -9.485 -1.429 -1.197 1.00 97.00 87 TRP A N 1
ATOM 657 C CA . TRP A 1 87 ? -9.203 -2.752 -1.739 1.00 97.00 87 TRP A CA 1
ATOM 658 C C . TRP A 1 87 ? -10.033 -3.823 -1.025 1.00 97.00 87 TRP A C 1
ATOM 660 O O . TRP A 1 87 ? -10.095 -3.863 0.198 1.00 97.00 87 TRP A O 1
ATOM 670 N N . ASP A 1 88 ? -10.656 -4.711 -1.795 1.00 95.62 88 ASP A N 1
ATOM 671 C CA . ASP A 1 88 ? -11.536 -5.780 -1.305 1.00 95.62 88 ASP A CA 1
ATOM 672 C C . ASP A 1 88 ? -10.825 -7.138 -1.141 1.0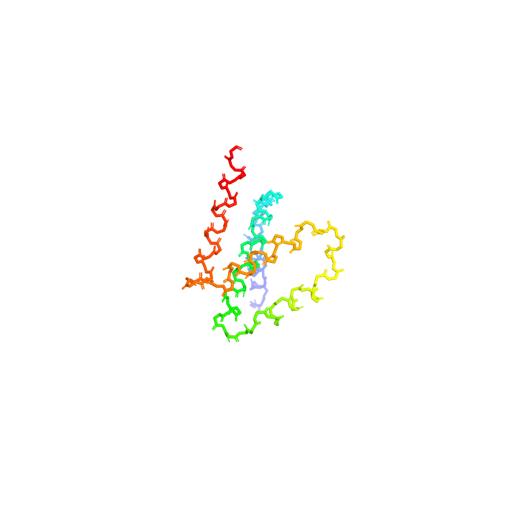0 95.62 88 ASP A C 1
ATOM 674 O O . ASP A 1 88 ? -11.401 -8.100 -0.627 1.00 95.62 88 ASP A O 1
ATOM 678 N N . GLY A 1 89 ? -9.576 -7.234 -1.601 1.00 95.56 89 GLY A N 1
ATOM 679 C CA . GLY A 1 89 ? -8.728 -8.416 -1.465 1.00 95.56 89 GLY A CA 1
ATOM 680 C C . GLY A 1 89 ? -7.817 -8.369 -0.236 1.00 95.56 89 GLY A C 1
ATOM 681 O O . GLY A 1 89 ? -7.886 -7.478 0.597 1.00 95.56 89 GLY A O 1
ATOM 682 N N . SER A 1 90 ? -6.892 -9.327 -0.136 1.00 97.62 90 SER A N 1
ATOM 683 C CA . SER A 1 90 ? -5.935 -9.350 0.976 1.00 97.62 90 SER A CA 1
ATOM 684 C C . SER A 1 90 ? -4.788 -8.349 0.777 1.00 97.62 90 SER A C 1
ATOM 686 O O . SER A 1 90 ? -4.397 -8.105 -0.376 1.00 97.62 90 SER A O 1
ATOM 688 N N . PRO A 1 91 ? -4.142 -7.884 1.866 1.00 97.19 91 PRO A N 1
ATOM 689 C CA . PRO A 1 91 ? -2.937 -7.053 1.793 1.00 97.19 91 PRO A CA 1
ATOM 690 C C . PRO A 1 91 ? -1.863 -7.656 0.878 1.00 97.19 91 PRO A C 1
ATOM 692 O O . PRO A 1 91 ? -1.272 -6.982 0.036 1.00 97.19 91 PRO A O 1
ATOM 695 N N . HIS A 1 92 ? -1.669 -8.977 0.963 1.00 96.69 92 HIS A N 1
ATOM 696 C CA . HIS A 1 92 ? -0.712 -9.693 0.123 1.00 96.69 92 HIS A CA 1
ATOM 697 C C . HIS A 1 92 ? -1.049 -9.586 -1.370 1.00 96.69 92 HIS A C 1
ATOM 699 O O . HIS A 1 92 ? -0.166 -9.309 -2.182 1.00 96.69 92 HIS A O 1
ATOM 705 N N . THR A 1 93 ? -2.319 -9.778 -1.744 1.00 97.62 93 THR A N 1
ATOM 706 C CA . THR A 1 93 ? -2.736 -9.666 -3.153 1.00 97.62 93 THR A CA 1
ATOM 707 C C . THR A 1 93 ? -2.580 -8.249 -3.695 1.00 97.62 93 THR A C 1
ATOM 709 O O . THR A 1 93 ? -2.194 -8.098 -4.856 1.00 97.62 93 THR A O 1
ATOM 712 N N . TYR A 1 94 ? -2.794 -7.230 -2.856 1.00 96.94 94 TYR A N 1
ATOM 713 C CA . TYR A 1 94 ? -2.514 -5.842 -3.208 1.00 96.94 94 TYR A CA 1
ATOM 714 C C . TYR A 1 94 ? -1.024 -5.639 -3.506 1.00 96.94 94 TYR A C 1
ATOM 716 O O . TYR A 1 94 ? -0.662 -5.227 -4.608 1.00 96.94 94 TYR A O 1
ATOM 724 N N . ALA A 1 95 ? -0.143 -6.010 -2.570 1.00 95.75 95 ALA A N 1
ATOM 725 C CA . ALA A 1 95 ? 1.298 -5.807 -2.721 1.00 95.75 95 ALA A CA 1
ATOM 726 C C . ALA A 1 95 ? 1.872 -6.521 -3.953 1.00 95.75 95 ALA A C 1
ATOM 728 O O . ALA A 1 95 ? 2.652 -5.930 -4.701 1.00 95.75 95 ALA A O 1
ATOM 729 N N . VAL A 1 96 ? 1.456 -7.766 -4.214 1.00 94.62 96 VAL A N 1
ATOM 730 C CA . VAL A 1 96 ? 1.896 -8.514 -5.404 1.00 94.62 96 VAL A CA 1
ATOM 731 C C . VAL A 1 96 ? 1.445 -7.821 -6.691 1.00 94.62 96 VAL A C 1
ATOM 733 O O . VAL A 1 96 ? 2.246 -7.677 -7.616 1.00 94.62 96 VAL A O 1
ATOM 736 N N . LYS A 1 97 ? 0.190 -7.357 -6.753 1.00 95.44 97 LYS A N 1
ATOM 737 C CA . LYS A 1 97 ? -0.335 -6.613 -7.907 1.00 95.44 97 LYS A CA 1
ATOM 738 C C . LYS A 1 97 ? 0.470 -5.334 -8.144 1.00 95.44 97 LYS A C 1
ATOM 740 O O . LYS A 1 97 ? 0.898 -5.098 -9.273 1.00 95.44 97 LYS A O 1
ATOM 745 N N . THR A 1 98 ? 0.711 -4.549 -7.098 1.00 92.56 98 THR A N 1
ATOM 746 C CA . THR A 1 98 ? 1.452 -3.282 -7.175 1.00 92.56 98 THR A CA 1
ATOM 747 C C . THR A 1 98 ? 2.900 -3.499 -7.610 1.00 92.56 98 THR A C 1
ATOM 749 O O . THR A 1 98 ? 3.364 -2.840 -8.541 1.00 92.56 98 THR A O 1
ATOM 752 N N . MET A 1 99 ? 3.588 -4.490 -7.034 1.00 90.25 99 MET A N 1
ATOM 753 C CA . MET A 1 99 ? 4.944 -4.872 -7.447 1.00 90.25 99 MET A CA 1
ATOM 754 C C . MET A 1 99 ? 4.994 -5.286 -8.919 1.00 90.25 99 MET A C 1
ATOM 756 O O . MET A 1 99 ? 5.864 -4.830 -9.659 1.00 90.25 99 MET A O 1
ATOM 760 N N . PHE A 1 100 ? 4.043 -6.107 -9.372 1.00 90.56 100 PHE A N 1
ATOM 761 C CA . PHE A 1 100 ? 4.004 -6.571 -10.759 1.00 90.56 100 PHE A CA 1
ATOM 762 C C . PHE A 1 100 ? 3.726 -5.429 -11.744 1.00 90.56 100 PHE A C 1
ATOM 764 O O . PHE A 1 100 ? 4.374 -5.329 -12.785 1.00 90.56 100 PHE A O 1
ATOM 771 N N . GLN A 1 101 ? 2.793 -4.533 -11.409 1.00 91.25 101 GLN A N 1
ATOM 772 C CA . GLN A 1 101 ? 2.502 -3.346 -12.216 1.00 91.25 101 GLN A CA 1
ATOM 773 C C . GLN A 1 101 ? 3.703 -2.402 -12.299 1.00 91.25 101 GLN A C 1
ATOM 775 O O . GLN A 1 101 ? 3.957 -1.829 -13.358 1.00 91.25 101 GLN A O 1
ATOM 780 N N . CYS A 1 102 ? 4.443 -2.248 -11.204 1.00 87.19 102 CYS A N 1
ATOM 781 C CA . CYS A 1 102 ? 5.640 -1.424 -11.172 1.00 87.19 102 CYS A CA 1
ATOM 782 C C . CYS A 1 102 ? 6.767 -2.044 -12.015 1.00 87.19 102 CYS A C 1
ATOM 784 O O . CYS A 1 102 ? 7.298 -1.388 -12.910 1.00 87.19 102 CYS A O 1
ATOM 786 N N . ALA A 1 103 ? 7.036 -3.343 -11.847 1.00 82.00 103 ALA A N 1
ATOM 787 C CA . ALA A 1 103 ? 8.005 -4.072 -12.665 1.00 82.00 103 ALA A CA 1
ATOM 788 C C . ALA A 1 103 ? 7.673 -4.009 -14.168 1.00 82.00 103 ALA A C 1
ATOM 790 O O . ALA A 1 103 ? 8.566 -3.816 -14.988 1.00 82.00 103 ALA A O 1
ATOM 791 N N . ALA A 1 104 ? 6.392 -4.098 -14.542 1.00 84.62 104 ALA A N 1
ATOM 792 C CA . ALA A 1 104 ? 5.964 -3.994 -15.938 1.00 84.62 104 ALA A CA 1
ATOM 793 C C . ALA A 1 104 ? 6.208 -2.605 -16.556 1.00 84.62 104 ALA A C 1
ATOM 795 O O . ALA A 1 104 ? 6.409 -2.510 -17.763 1.00 84.62 104 ALA A O 1
ATOM 796 N N . LYS A 1 105 ? 6.195 -1.537 -15.749 1.00 81.31 105 LYS A N 1
ATOM 797 C CA . LYS A 1 105 ? 6.481 -0.163 -16.201 1.00 81.31 105 LYS A CA 1
ATOM 798 C C . LYS A 1 105 ? 7.978 0.135 -16.315 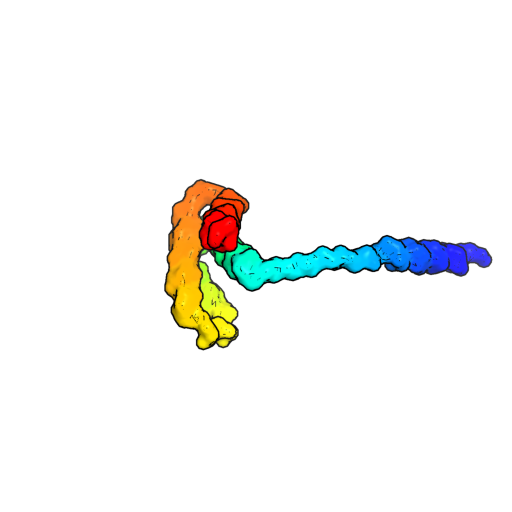1.00 81.31 105 LYS A C 1
ATOM 800 O O . LYS A 1 105 ? 8.350 1.013 -17.085 1.00 81.31 105 LYS A O 1
ATOM 805 N N . HIS A 1 106 ? 8.814 -0.564 -15.547 1.00 70.25 106 HIS A N 1
ATOM 806 C CA . HIS A 1 106 ? 10.266 -0.348 -15.502 1.00 70.25 106 HIS A CA 1
ATOM 807 C C . HIS A 1 106 ? 11.081 -1.417 -16.255 1.00 70.25 106 HIS A C 1
ATOM 809 O O . HIS A 1 106 ? 12.280 -1.239 -16.449 1.00 70.25 106 HIS A O 1
ATOM 815 N N . GLY A 1 107 ? 10.452 -2.513 -16.688 1.00 58.56 107 GLY A N 1
ATOM 816 C CA . GLY A 1 107 ? 11.079 -3.624 -17.416 1.00 58.56 107 GLY A CA 1
ATOM 817 C C . GLY A 1 107 ? 11.020 -3.538 -18.948 1.00 58.56 107 GLY A C 1
ATOM 818 O O . GLY A 1 107 ? 11.228 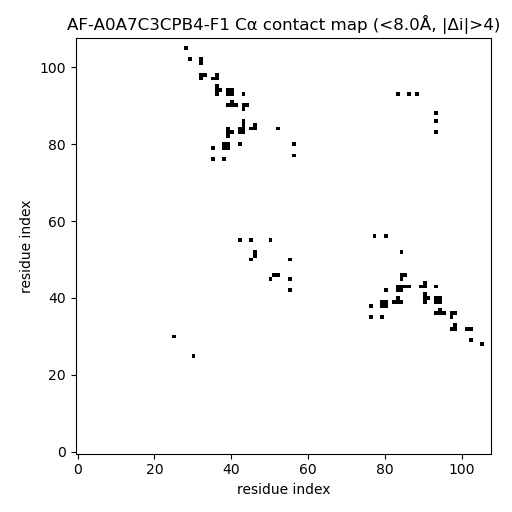-4.560 -19.602 1.00 58.56 107 GLY A O 1
ATOM 819 N N . SER A 1 108 ? 10.707 -2.368 -19.516 1.00 43.50 108 SER A N 1
ATOM 820 C CA . SER A 1 108 ? 10.598 -2.116 -20.966 1.00 43.50 108 SER A CA 1
ATOM 821 C C . SER A 1 108 ? 11.583 -1.064 -21.450 1.00 43.50 108 SER A C 1
ATOM 823 O O . SER A 1 108 ? 11.573 0.028 -20.841 1.00 43.50 108 SER A O 1
#

Foldseek 3Di:
DPPPVVVVVVVVVVVVPPPPPPPVDDDPLLVVLQVLLVLLLVLLVCLVVVPDLVVSLCVVVVVVPVVPVPPVVNVVSNVSSVVSSPDPDHSVVSSVVSSVVSCVVVVD

Mean predicted aligned error: 12.98 Å

Secondary structure (DSSP, 8-state):
--SHHHHHHHHHHHTT--------PPPHHHHHHHHHHHHHHHHHHHHHTT--HHHHHHHHHHHTTT-TT-HHHHHHHHHHHHHHHT--S-HHHHHHHHHHHHHHHH--

Radius of gyration: 21.55 Å; Cα contacts (8 Å, |Δi|>4): 60; chains: 1; bounding box: 50×50×55 Å